Protein AF-A0AAV8X7C6-F1 (afdb_monomer)

Mean predicted aligned error: 12.98 Å

Foldseek 3Di:
DDDDPVRVVVVVVVVVVCVVPPVDPPPDPDDPLVVCCVPPNPDPPSVVVLVPDPVNDPDPD

Secondary structure (DSSP, 8-state):
-PPPHHHHHHHHHHHHHHHHHHTT----SS-HHHHTHHHH-IIIIIHHHHHH-TT--S---

Radius of gyration: 18.6 Å; Cα contacts (8 Å, |Δi|>4): 18; chains: 1; bounding box: 38×30×48 Å

Solvent-accessible surface area (backbone atoms only — not comparable to full-atom values): 3978 Å² total; per-residue (Å²): 134,84,77,52,73,67,55,53,51,51,50,50,52,52,50,50,56,43,49,77,60,48,70,62,69,68,91,64,94,66,58,74,68,64,70,48,38,89,82,63,41,58,72,91,45,40,48,61,50,55,71,67,40,86,82,49,80,81,76,91,122

Structure (mmCIF, N/CA/C/O backbone):
data_AF-A0AAV8X7C6-F1
#
_entry.id   AF-A0AAV8X7C6-F1
#
loop_
_atom_site.group_PDB
_atom_site.id
_atom_site.type_symbol
_atom_site.label_atom_id
_atom_site.label_alt_id
_atom_site.label_comp_id
_atom_site.label_asym_id
_atom_site.label_entity_id
_atom_site.label_seq_id
_atom_site.pdbx_PDB_ins_code
_atom_site.Cartn_x
_atom_site.Cartn_y
_atom_site.Cartn_z
_atom_site.occupancy
_atom_site.B_iso_or_equiv
_atom_site.auth_seq_id
_atom_site.auth_comp_id
_atom_site.auth_asym_id
_atom_site.auth_atom_id
_atom_site.pdbx_PDB_model_num
ATOM 1 N N . MET A 1 1 ? -22.354 15.420 34.924 1.00 59.53 1 MET A N 1
ATOM 2 C CA . MET A 1 1 ? -21.241 16.363 34.727 1.00 59.53 1 MET A CA 1
ATOM 3 C C . MET A 1 1 ? -21.447 16.834 33.312 1.00 59.53 1 MET A C 1
ATOM 5 O O . MET A 1 1 ? -21.301 16.015 32.415 1.00 59.53 1 MET A O 1
ATOM 9 N N . ASP A 1 2 ? -21.995 18.033 33.157 1.00 81.00 2 ASP A N 1
ATOM 10 C CA . ASP A 1 2 ? -22.331 18.565 31.837 1.00 81.00 2 ASP A CA 1
ATOM 11 C C . ASP A 1 2 ? -21.033 19.040 31.187 1.00 81.00 2 ASP A C 1
ATOM 13 O O . ASP A 1 2 ? -20.221 19.689 31.852 1.00 81.00 2 ASP A O 1
ATOM 17 N N . LEU A 1 3 ? -20.809 18.629 29.940 1.00 78.56 3 LEU A N 1
ATOM 18 C CA . LEU A 1 3 ? -19.653 19.053 29.156 1.00 78.56 3 LEU A CA 1
ATOM 19 C C . LEU A 1 3 ? -19.835 20.522 28.767 1.00 78.56 3 LEU A C 1
ATOM 21 O O . LEU A 1 3 ? -20.950 20.978 28.506 1.00 78.56 3 LEU A O 1
ATOM 25 N N . SER A 1 4 ? -18.739 21.273 28.750 1.00 87.94 4 SER A N 1
ATOM 26 C CA . SER A 1 4 ? -18.741 22.619 28.178 1.00 87.94 4 SER A CA 1
ATOM 27 C C . SER A 1 4 ? -18.956 22.539 26.664 1.00 87.94 4 SER A C 1
ATOM 29 O O . SER A 1 4 ? -18.492 21.599 26.020 1.00 87.94 4 SER A O 1
ATOM 31 N N . SER A 1 5 ? -19.577 23.566 26.076 1.00 88.19 5 SER A N 1
ATOM 32 C CA . SER A 1 5 ? -19.727 23.696 24.616 1.00 88.19 5 SER A CA 1
ATOM 33 C C . SER A 1 5 ? -18.390 23.525 23.879 1.00 88.19 5 SER A C 1
ATOM 35 O O . SER A 1 5 ? -18.337 22.887 22.833 1.00 88.19 5 SER A O 1
ATOM 37 N N . ASP A 1 6 ? -17.298 24.032 24.455 1.00 89.00 6 ASP A N 1
ATOM 38 C CA . ASP A 1 6 ? -15.954 23.921 23.874 1.00 89.00 6 ASP A CA 1
ATOM 39 C C . ASP A 1 6 ? -15.435 22.472 23.879 1.00 89.00 6 ASP A C 1
ATOM 41 O O . ASP A 1 6 ? -14.707 22.050 22.980 1.00 89.00 6 ASP A O 1
ATOM 45 N N . GLU A 1 7 ? -15.807 21.689 24.896 1.00 90.31 7 GLU A N 1
ATOM 46 C CA . GLU A 1 7 ? -15.434 20.276 24.999 1.00 90.31 7 GLU A CA 1
ATOM 47 C C . GLU A 1 7 ? -16.224 19.437 23.989 1.00 90.31 7 GLU A C 1
ATOM 49 O O . GLU A 1 7 ? -15.660 18.541 23.361 1.00 90.31 7 GLU A O 1
ATOM 54 N N . GLU A 1 8 ? -17.504 19.752 23.777 1.00 88.75 8 GLU A N 1
ATOM 55 C CA . GLU A 1 8 ? -18.335 19.117 22.749 1.00 88.75 8 GLU A CA 1
ATOM 56 C C . GLU A 1 8 ? -17.815 19.411 21.333 1.00 88.75 8 GLU A C 1
ATOM 58 O O . GLU A 1 8 ? -17.703 18.493 20.515 1.00 88.75 8 GLU A O 1
ATOM 63 N N . GLU A 1 9 ? -17.418 20.658 21.054 1.00 87.50 9 GLU A N 1
ATOM 64 C CA . GLU A 1 9 ? -16.794 21.041 19.781 1.00 87.50 9 GLU A CA 1
ATOM 65 C C . GLU A 1 9 ? -15.448 20.338 19.560 1.00 87.50 9 GLU A C 1
ATOM 67 O O . GLU A 1 9 ? -15.186 19.833 18.464 1.00 87.50 9 GLU A O 1
ATOM 72 N N . ALA A 1 10 ? -14.611 20.234 20.597 1.00 86.94 10 ALA A N 1
ATOM 73 C CA . ALA A 1 10 ? -13.341 19.515 20.521 1.00 86.94 10 ALA A CA 1
ATOM 74 C C . ALA A 1 10 ? -13.541 18.013 20.246 1.00 86.94 10 ALA A C 1
ATOM 76 O O . ALA A 1 10 ? -12.816 17.425 19.441 1.00 86.94 10 ALA A O 1
ATOM 77 N N . ILE A 1 11 ? -14.542 17.388 20.873 1.00 86.06 11 ILE A N 1
ATOM 78 C CA . ILE A 1 11 ? -14.890 15.980 20.637 1.00 86.06 11 ILE A CA 1
ATOM 79 C C . ILE A 1 11 ? -15.401 15.780 19.206 1.00 86.06 11 ILE A C 1
ATOM 81 O O . ILE A 1 11 ? -15.006 14.815 18.550 1.00 86.06 11 ILE A O 1
ATOM 85 N N . LEU A 1 12 ? -16.239 16.689 18.699 1.00 85.75 12 LEU A N 1
ATOM 86 C CA . LEU A 1 12 ? -16.737 16.630 17.325 1.00 85.75 12 LEU A CA 1
ATOM 87 C C . LEU A 1 12 ? -15.601 16.777 16.304 1.00 85.75 12 LEU A C 1
ATOM 89 O O . LEU A 1 12 ? -15.558 16.032 15.325 1.00 85.75 12 LEU A O 1
ATOM 93 N N . PHE A 1 13 ? -14.657 17.688 16.547 1.00 83.44 13 PHE A N 1
ATOM 94 C CA . PHE A 1 13 ? -13.480 17.861 15.696 1.00 83.44 13 PHE A CA 1
ATOM 95 C C . PHE A 1 13 ? -12.610 16.596 15.663 1.00 83.44 13 PHE A C 1
ATOM 97 O O . PHE A 1 13 ? -12.258 16.118 14.585 1.00 83.44 13 PHE A O 1
ATOM 104 N N . LEU A 1 14 ? -12.340 15.994 16.827 1.00 81.25 14 LEU A N 1
ATOM 105 C CA . LEU A 1 14 ? -11.595 14.734 16.924 1.00 81.25 14 LEU A CA 1
ATOM 106 C C . LEU A 1 14 ? -12.322 13.572 16.235 1.00 81.25 14 LEU A C 1
ATOM 108 O O . LEU A 1 14 ? -11.684 12.759 15.572 1.00 81.25 14 LEU A O 1
ATOM 112 N N . ALA A 1 15 ? -13.649 13.495 16.357 1.00 78.75 15 ALA A N 1
ATOM 113 C CA . ALA A 1 15 ? -14.446 12.471 15.688 1.00 78.75 15 ALA A CA 1
ATOM 114 C C . ALA A 1 15 ? -14.414 12.621 14.158 1.00 78.75 15 ALA A C 1
ATOM 116 O O . ALA A 1 15 ? -14.351 11.618 13.453 1.00 78.75 15 ALA A O 1
ATOM 117 N N . LEU A 1 16 ? -14.405 13.852 13.636 1.00 78.06 16 LEU A N 1
ATOM 118 C CA . LEU A 1 16 ? -14.295 14.124 12.200 1.00 78.06 16 LEU A CA 1
ATOM 119 C C . LEU A 1 16 ? -12.893 13.821 11.651 1.00 78.06 16 LEU A C 1
ATOM 121 O O . LEU A 1 16 ? -12.783 13.212 10.585 1.00 78.06 16 LEU A O 1
ATOM 125 N N . GLU A 1 17 ? -11.827 14.170 12.382 1.00 70.38 17 GLU A N 1
ATOM 126 C CA . GLU A 1 17 ? -10.459 13.749 12.036 1.00 70.38 17 GLU A CA 1
ATOM 127 C C . GLU A 1 17 ? -10.320 12.219 12.056 1.00 70.38 17 GLU A C 1
ATOM 129 O O . GLU A 1 17 ? -9.658 11.634 11.190 1.00 70.38 17 GLU A O 1
ATOM 134 N N . ASP A 1 18 ? -10.966 11.553 13.018 1.00 63.44 18 ASP A N 1
ATOM 135 C CA . ASP A 1 18 ? -10.982 10.097 13.108 1.00 63.44 18 ASP A CA 1
ATOM 136 C C . ASP A 1 18 ? -11.903 9.461 12.058 1.00 63.44 18 ASP A C 1
ATOM 138 O O . ASP A 1 18 ? -11.630 8.350 11.642 1.00 63.44 18 ASP A O 1
ATOM 142 N N . GLU A 1 19 ? -12.928 10.128 11.520 1.00 60.53 19 GLU A N 1
ATOM 143 C CA . GLU A 1 19 ? -13.683 9.633 10.355 1.00 60.53 19 GLU A CA 1
ATOM 144 C C . GLU A 1 19 ? -12.892 9.780 9.046 1.00 60.53 19 GLU A C 1
ATOM 146 O O . GLU A 1 19 ? -12.872 8.852 8.223 1.00 60.53 19 GLU A O 1
ATOM 151 N N . GLU A 1 20 ? -12.178 10.897 8.867 1.00 58.25 20 GLU A N 1
ATOM 152 C CA . GLU A 1 20 ? -11.278 11.112 7.728 1.00 58.25 20 GLU A CA 1
ATOM 153 C C . GLU A 1 20 ? -10.119 10.094 7.743 1.00 58.25 20 GLU A C 1
ATOM 155 O O . GLU A 1 20 ? -9.742 9.537 6.703 1.00 58.25 20 GLU A O 1
ATOM 160 N N . ASN A 1 21 ? -9.610 9.753 8.932 1.00 55.12 21 ASN A N 1
ATOM 161 C CA . ASN A 1 21 ? -8.600 8.706 9.119 1.00 55.12 21 ASN A CA 1
ATOM 162 C C . ASN A 1 21 ? -9.169 7.278 9.238 1.00 55.12 21 ASN A C 1
ATOM 164 O O . ASN A 1 21 ? -8.454 6.305 8.951 1.00 55.12 21 ASN A O 1
ATOM 168 N N . GLY A 1 22 ? -10.434 7.143 9.629 1.00 50.81 22 GLY A N 1
ATOM 169 C CA . GLY A 1 22 ? -11.061 5.943 10.195 1.00 50.81 22 GLY A CA 1
ATOM 170 C C . GLY A 1 22 ? -12.316 5.467 9.469 1.00 50.81 22 GLY A C 1
ATOM 171 O O . GLY A 1 22 ? -12.989 4.551 9.952 1.00 50.81 22 GLY A O 1
ATOM 172 N N . ARG A 1 23 ? -12.483 5.822 8.186 1.00 55.34 23 ARG A N 1
ATOM 173 C CA . ARG A 1 23 ? -12.740 4.772 7.173 1.00 55.34 23 ARG A CA 1
ATOM 174 C C . ARG A 1 23 ? -11.575 3.781 7.216 1.00 55.34 23 ARG A C 1
ATOM 176 O O . ARG A 1 23 ? -10.674 3.813 6.384 1.00 55.34 23 ARG A O 1
ATOM 183 N N . LYS A 1 24 ? -11.571 2.979 8.286 1.00 55.44 24 LYS A N 1
ATOM 184 C CA . LYS A 1 24 ? -10.455 2.244 8.881 1.00 55.44 24 LYS A CA 1
ATOM 185 C C . LYS A 1 24 ? -9.508 1.786 7.792 1.00 55.44 24 LYS A C 1
ATOM 187 O O . LYS A 1 24 ? -9.826 0.827 7.086 1.00 55.44 24 LYS A O 1
ATOM 192 N N . LYS A 1 25 ? -8.355 2.455 7.654 1.00 60.91 25 LYS A N 1
ATOM 193 C CA . LYS A 1 25 ? -7.253 1.934 6.839 1.00 60.91 25 LYS A CA 1
ATOM 194 C C . LYS A 1 25 ? -6.991 0.524 7.343 1.00 60.91 25 LYS A C 1
ATOM 196 O O . LYS A 1 25 ? -6.436 0.341 8.427 1.00 60.91 25 LYS A O 1
ATOM 201 N N . ARG A 1 26 ? -7.492 -0.475 6.610 1.00 66.75 26 ARG A N 1
ATOM 202 C CA . ARG A 1 26 ? -7.359 -1.880 6.993 1.00 66.75 26 ARG A CA 1
ATOM 203 C C . ARG A 1 26 ? -5.878 -2.105 7.240 1.00 66.75 26 ARG A C 1
ATOM 205 O O . ARG A 1 26 ? -5.059 -1.678 6.425 1.00 66.75 26 ARG A O 1
ATOM 212 N N . ARG A 1 27 ? -5.537 -2.725 8.373 1.00 69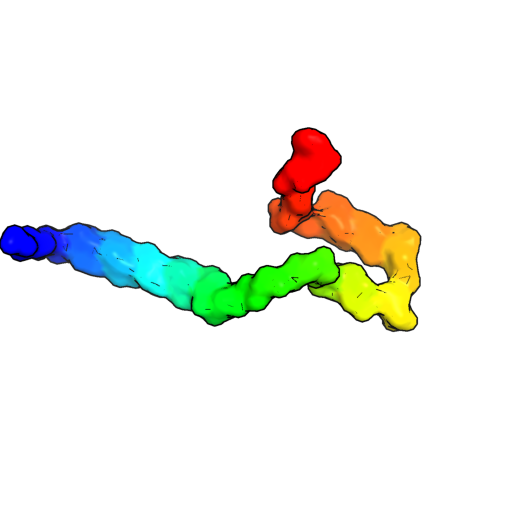.12 27 ARG A N 1
ATOM 213 C CA . ARG A 1 27 ? -4.145 -3.078 8.665 1.00 69.12 27 ARG A CA 1
ATOM 214 C C . ARG A 1 27 ? -3.642 -3.880 7.469 1.00 69.12 27 ARG A C 1
ATOM 216 O O . ARG A 1 27 ? -4.157 -4.960 7.185 1.00 69.12 27 ARG A O 1
ATOM 223 N N . LYS A 1 28 ? -2.714 -3.289 6.725 1.00 72.44 28 LYS A N 1
ATOM 224 C CA . LYS A 1 28 ? -2.167 -3.843 5.493 1.00 72.44 28 LYS A CA 1
ATOM 225 C C . LYS A 1 28 ? -0.709 -4.172 5.744 1.00 72.44 28 LYS A C 1
ATOM 227 O O . LYS A 1 28 ? 0.049 -3.335 6.222 1.00 72.44 28 LYS A O 1
ATOM 232 N N . TRP A 1 29 ? -0.345 -5.410 5.443 1.00 76.31 29 TRP A N 1
ATOM 233 C CA . TRP A 1 29 ? 1.041 -5.868 5.511 1.00 76.31 29 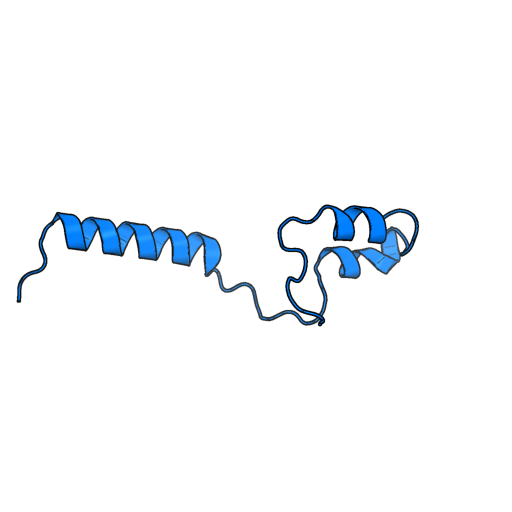TRP A CA 1
ATOM 234 C C . TRP A 1 29 ? 1.861 -5.353 4.329 1.00 76.31 29 TRP A C 1
ATOM 236 O O . TRP A 1 29 ? 3.061 -5.136 4.448 1.00 76.31 29 TRP A O 1
ATOM 246 N N . VAL A 1 30 ? 1.198 -5.117 3.194 1.00 82.06 30 VAL A 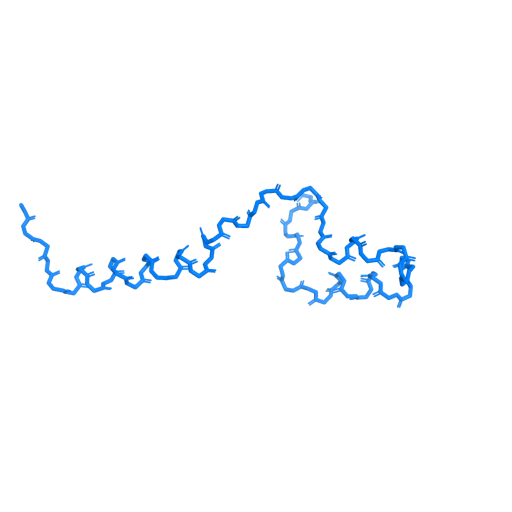N 1
ATOM 247 C CA . VAL A 1 30 ? 1.820 -4.611 1.973 1.00 82.06 30 VAL A CA 1
ATOM 248 C C . VAL A 1 30 ? 1.447 -3.144 1.792 1.00 82.06 30 VAL A C 1
ATOM 250 O O . VAL A 1 30 ? 0.273 -2.773 1.839 1.00 82.06 30 VAL A O 1
ATOM 253 N N . HIS A 1 31 ? 2.459 -2.300 1.603 1.00 82.56 31 HIS A N 1
ATOM 254 C CA . HIS A 1 31 ? 2.274 -0.890 1.274 1.00 82.56 31 HIS A CA 1
ATOM 255 C C . HIS A 1 31 ? 1.569 -0.741 -0.084 1.00 82.56 31 HIS A C 1
ATOM 257 O O . HIS A 1 31 ? 1.861 -1.507 -0.995 1.00 82.56 31 HIS A O 1
ATOM 263 N N . GLU A 1 32 ? 0.697 0.258 -0.256 1.00 85.81 32 GLU A N 1
ATOM 264 C CA . GLU A 1 32 ? -0.059 0.451 -1.515 1.00 85.81 32 GLU A CA 1
ATOM 265 C C . GLU A 1 32 ? 0.869 0.585 -2.725 1.00 85.81 32 GLU A C 1
ATOM 267 O O . GLU A 1 32 ? 0.661 -0.088 -3.723 1.00 85.81 32 GLU A O 1
ATOM 272 N N . ILE A 1 33 ? 1.965 1.336 -2.580 1.00 88.31 33 ILE A N 1
ATOM 273 C CA . ILE A 1 33 ? 2.998 1.471 -3.622 1.00 88.31 33 ILE A CA 1
ATOM 274 C C . ILE A 1 33 ? 3.544 0.101 -4.072 1.00 88.31 33 ILE A C 1
ATOM 276 O O . ILE A 1 33 ? 3.804 -0.106 -5.250 1.00 88.31 33 ILE A O 1
ATOM 280 N N . ASN A 1 34 ? 3.684 -0.875 -3.167 1.00 87.12 34 ASN A N 1
ATOM 281 C CA . ASN A 1 34 ? 4.179 -2.206 -3.535 1.00 87.12 34 ASN A CA 1
ATOM 282 C C . ASN A 1 34 ? 3.155 -3.047 -4.314 1.00 87.12 34 ASN A C 1
ATOM 284 O O . ASN A 1 34 ? 3.558 -4.035 -4.927 1.00 87.12 34 ASN A O 1
ATOM 288 N N . LEU A 1 35 ? 1.868 -2.682 -4.304 1.00 88.19 35 LEU A N 1
ATOM 289 C CA . LEU A 1 35 ? 0.837 -3.369 -5.089 1.00 88.19 35 LEU A CA 1
ATOM 290 C C . LEU A 1 35 ? 0.995 -3.097 -6.591 1.00 88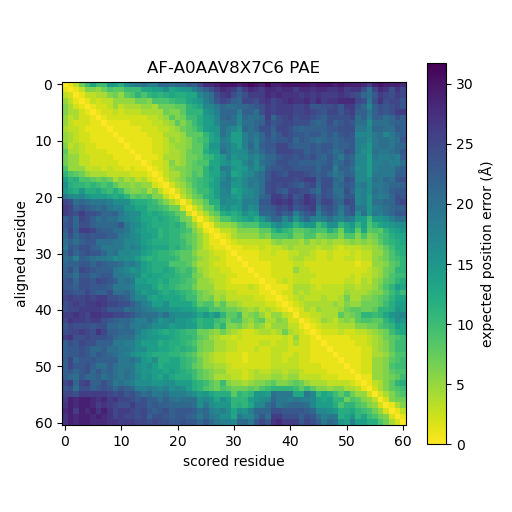.19 35 LEU A C 1
ATOM 292 O O . LEU A 1 35 ? 0.653 -3.955 -7.394 1.00 88.19 35 LEU A O 1
ATOM 296 N N . GLU A 1 36 ? 1.600 -1.971 -6.976 1.00 89.88 36 GLU A N 1
ATOM 297 C CA . GLU A 1 36 ? 1.808 -1.591 -8.383 1.00 89.88 36 GLU A CA 1
ATOM 298 C C . GLU A 1 36 ? 3.041 -2.264 -9.028 1.00 89.88 36 GLU A C 1
ATOM 300 O O . GLU A 1 36 ? 3.493 -1.897 -10.116 1.00 89.88 36 GLU A O 1
ATOM 305 N N . ARG A 1 37 ? 3.637 -3.256 -8.351 1.00 89.44 37 ARG A N 1
ATOM 306 C CA . ARG A 1 37 ? 4.857 -3.956 -8.791 1.00 89.44 37 ARG A CA 1
ATOM 307 C C . ARG A 1 37 ? 4.713 -4.603 -10.159 1.00 89.44 37 ARG A C 1
ATOM 309 O O . ARG A 1 37 ? 5.674 -4.586 -10.925 1.00 89.44 37 ARG A O 1
ATOM 316 N N . GLN A 1 38 ? 3.545 -5.174 -10.439 1.00 87.62 38 GLN A N 1
ATOM 317 C CA . GLN A 1 38 ? 3.279 -5.854 -11.705 1.00 87.62 38 GLN A CA 1
ATOM 318 C C . GLN A 1 38 ? 3.281 -4.884 -12.891 1.00 87.62 38 GLN A C 1
ATOM 320 O O . GLN A 1 38 ? 3.729 -5.258 -13.970 1.00 87.62 38 GLN A O 1
ATOM 325 N N . ASP A 1 39 ? 2.870 -3.635 -12.669 1.00 88.81 39 ASP A N 1
ATOM 326 C CA . ASP A 1 39 ? 2.716 -2.646 -13.737 1.00 88.81 39 ASP A CA 1
ATOM 327 C C . ASP A 1 39 ? 3.989 -1.822 -13.960 1.00 88.81 39 ASP A C 1
ATOM 329 O O . ASP A 1 39 ? 4.294 -1.419 -15.083 1.00 88.81 39 ASP A O 1
ATOM 333 N N . PHE A 1 40 ? 4.751 -1.556 -12.894 1.00 84.62 40 PHE A N 1
ATOM 334 C CA . PHE A 1 40 ? 5.833 -0.566 -12.929 1.00 84.62 40 PHE A CA 1
ATOM 335 C C . PHE A 1 40 ? 7.227 -1.102 -12.602 1.00 84.62 40 PHE A C 1
ATOM 337 O O . PHE A 1 40 ? 8.214 -0.387 -12.801 1.00 84.62 40 PHE A O 1
ATOM 344 N N . GLY A 1 41 ? 7.330 -2.341 -12.120 1.00 79.50 41 GLY A N 1
ATOM 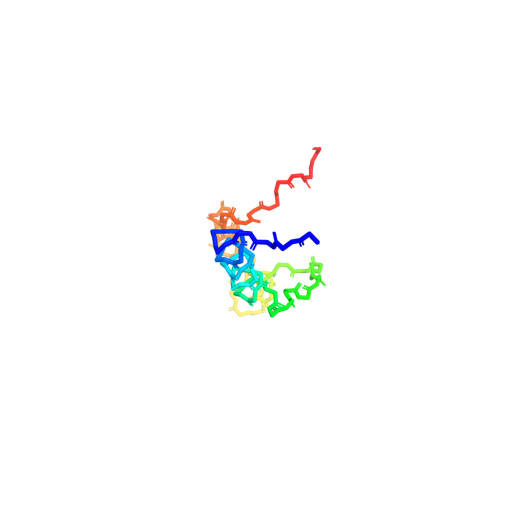345 C CA . GLY A 1 41 ? 8.588 -2.922 -11.660 1.00 79.50 41 GLY A CA 1
ATOM 346 C C . GLY A 1 41 ? 9.138 -2.259 -10.388 1.00 79.50 41 GLY A C 1
ATOM 347 O O . GLY A 1 41 ? 8.744 -1.173 -9.974 1.00 79.50 41 GLY A O 1
ATOM 348 N N . GLU A 1 42 ? 10.070 -2.924 -9.711 1.00 72.94 42 GLU A N 1
ATOM 349 C CA . GLU A 1 42 ? 10.419 -2.569 -8.324 1.00 72.94 42 GLU A CA 1
ATOM 350 C C . GLU A 1 42 ? 11.401 -1.403 -8.197 1.00 72.94 42 GLU A C 1
ATOM 352 O O . GLU A 1 42 ? 11.247 -0.520 -7.352 1.00 72.94 42 GLU A O 1
ATOM 357 N N . PHE A 1 43 ? 12.452 -1.421 -9.013 1.00 73.56 43 PHE A N 1
ATOM 358 C CA . PHE A 1 43 ? 13.695 -0.743 -8.653 1.00 73.56 43 PHE A CA 1
ATOM 359 C C . PHE A 1 43 ? 13.722 0.732 -9.062 1.00 73.56 43 PHE A C 1
ATOM 361 O O . PHE A 1 43 ? 14.038 1.608 -8.258 1.00 73.56 43 PHE A O 1
ATOM 368 N N . HIS A 1 44 ? 13.354 1.024 -10.307 1.00 80.75 44 HIS A N 1
ATOM 369 C CA . HIS A 1 44 ? 13.492 2.368 -10.872 1.00 80.75 44 HIS A CA 1
ATOM 370 C C . HIS A 1 44 ? 12.336 3.300 -10.502 1.00 80.75 44 HIS A C 1
ATOM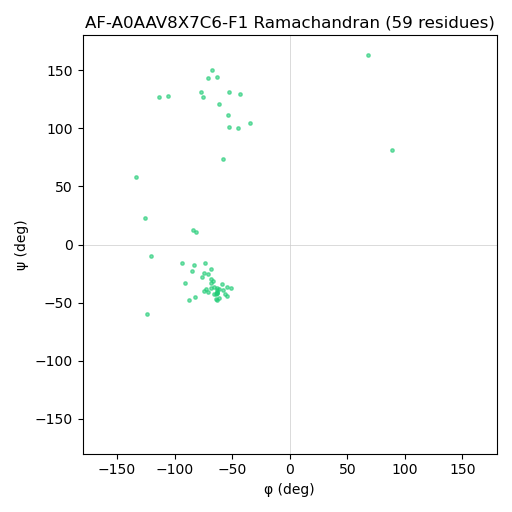 372 O O . HIS A 1 44 ? 12.481 4.515 -10.611 1.00 80.75 44 HIS A O 1
ATOM 378 N N . ARG A 1 45 ? 11.204 2.747 -10.049 1.00 84.56 45 ARG A N 1
ATOM 37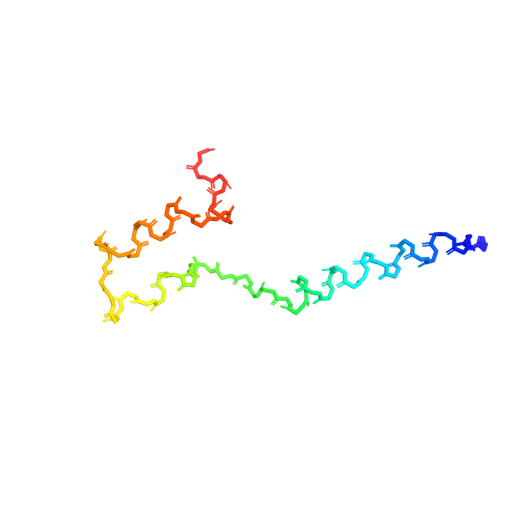9 C CA . ARG A 1 45 ? 9.984 3.516 -9.790 1.00 84.56 45 ARG A CA 1
ATOM 380 C C . ARG A 1 45 ? 9.466 3.371 -8.363 1.00 84.56 45 ARG A C 1
ATOM 382 O O . ARG A 1 45 ? 9.423 4.368 -7.643 1.00 84.56 45 ARG A O 1
ATOM 389 N N . LEU A 1 46 ? 9.136 2.156 -7.927 1.00 88.06 46 LEU A N 1
ATOM 390 C CA . LEU A 1 46 ? 8.494 1.967 -6.622 1.00 88.06 46 LEU A CA 1
ATOM 391 C C . LEU A 1 46 ? 9.428 2.289 -5.449 1.00 88.06 46 LEU A C 1
ATOM 393 O O . LEU A 1 46 ? 8.996 2.907 -4.479 1.00 88.06 46 LEU A O 1
ATOM 397 N N . MET A 1 47 ? 10.722 1.955 -5.539 1.00 85.06 47 MET A N 1
ATOM 398 C CA . MET A 1 47 ? 11.689 2.298 -4.484 1.00 85.06 47 MET A CA 1
ATOM 399 C C . MET A 1 47 ? 11.868 3.814 -4.276 1.00 85.06 47 MET A C 1
ATOM 401 O O . MET A 1 47 ? 11.804 4.265 -3.129 1.00 85.06 47 MET A O 1
ATOM 405 N N . PRO A 1 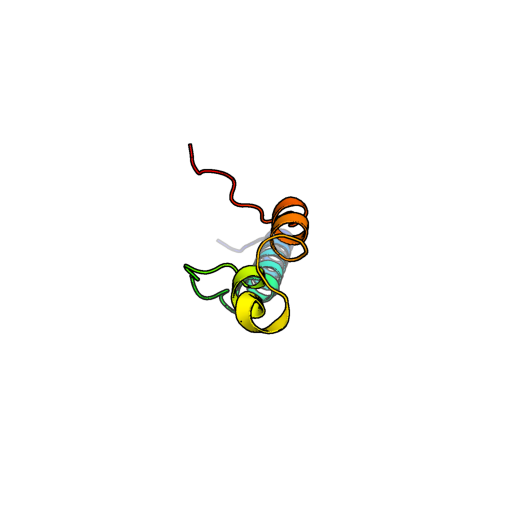48 ? 12.069 4.647 -5.317 1.00 88.00 48 PRO A N 1
ATOM 406 C CA . PRO A 1 48 ? 12.032 6.102 -5.170 1.00 88.00 48 PRO A CA 1
ATOM 407 C C . PRO A 1 48 ? 10.742 6.635 -4.536 1.00 88.00 48 PRO A C 1
ATOM 409 O O . PRO A 1 48 ? 10.827 7.459 -3.628 1.00 88.00 48 PRO A O 1
ATOM 412 N N . GLN A 1 49 ? 9.576 6.136 -4.957 1.00 87.62 49 GLN A N 1
ATOM 413 C CA . GLN A 1 49 ? 8.278 6.557 -4.418 1.00 87.62 49 GLN A CA 1
ATOM 414 C C . GLN A 1 49 ? 8.137 6.204 -2.932 1.00 87.62 49 GLN A C 1
ATOM 416 O O . GLN A 1 49 ? 7.813 7.068 -2.121 1.00 87.62 49 GLN A O 1
ATOM 421 N N . LEU A 1 50 ? 8.488 4.973 -2.543 1.00 85.81 50 LEU A N 1
ATOM 422 C CA . LEU A 1 50 ? 8.520 4.545 -1.139 1.00 85.81 50 LEU A CA 1
ATOM 423 C C . LEU A 1 50 ? 9.475 5.390 -0.290 1.00 85.81 50 LEU A C 1
ATOM 425 O O . LEU A 1 50 ? 9.209 5.617 0.887 1.00 85.81 50 LEU A O 1
ATOM 429 N N . ARG A 1 51 ? 10.594 5.865 -0.859 1.00 84.31 51 ARG A N 1
ATOM 430 C CA . ARG A 1 51 ? 11.527 6.740 -0.134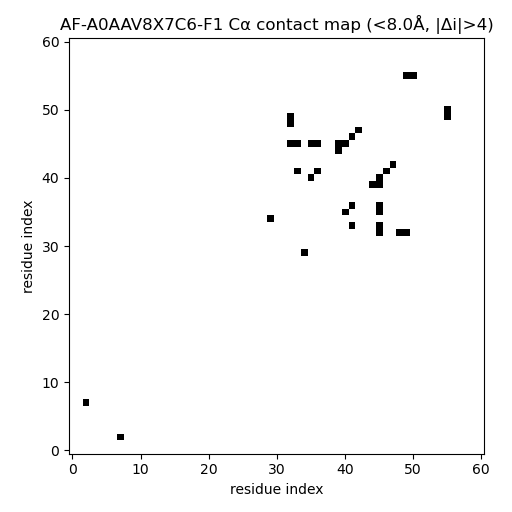 1.00 84.31 51 ARG A CA 1
ATOM 431 C C . ARG A 1 51 ? 10.951 8.120 0.169 1.00 84.31 51 ARG A C 1
ATOM 433 O O . ARG A 1 51 ? 11.364 8.716 1.163 1.00 84.31 51 ARG A O 1
ATOM 440 N N . GLN A 1 52 ? 10.054 8.605 -0.682 1.00 85.94 52 GLN A N 1
ATOM 441 C CA . GLN A 1 52 ? 9.437 9.928 -0.595 1.00 85.94 52 GLN A CA 1
ATOM 442 C C . GLN A 1 52 ? 8.104 9.919 0.165 1.00 85.94 52 GLN A C 1
ATOM 444 O O . GLN A 1 52 ? 7.634 10.982 0.569 1.00 85.94 52 GLN A O 1
ATOM 449 N N . ASP A 1 53 ? 7.496 8.746 0.369 1.00 84.88 53 ASP A N 1
ATOM 450 C CA . ASP A 1 53 ? 6.253 8.629 1.125 1.00 84.88 53 ASP A CA 1
ATOM 451 C C . ASP A 1 53 ? 6.458 9.107 2.569 1.00 84.88 53 ASP A C 1
ATOM 453 O O . ASP A 1 53 ? 7.287 8.575 3.301 1.00 84.88 53 ASP A O 1
ATOM 457 N N . LYS A 1 54 ? 5.693 10.116 2.994 1.00 74.12 54 LYS A N 1
ATOM 458 C CA . LYS A 1 54 ? 5.771 10.702 4.342 1.00 74.12 54 LYS A CA 1
ATOM 459 C C . LYS A 1 54 ? 5.284 9.753 5.439 1.00 74.12 54 LYS A C 1
ATOM 461 O O . LYS A 1 54 ? 5.659 9.922 6.593 1.00 74.12 54 LYS A O 1
ATOM 466 N N . LYS A 1 55 ? 4.471 8.752 5.084 1.00 71.50 55 LYS A N 1
ATOM 467 C CA . LYS A 1 55 ? 4.044 7.655 5.966 1.00 71.50 55 LYS A CA 1
ATOM 468 C C . LYS A 1 55 ? 5.069 6.526 6.007 1.00 71.50 55 LYS A C 1
ATOM 470 O O . LYS A 1 55 ? 4.738 5.437 6.479 1.00 71.50 55 LYS A O 1
ATOM 475 N N . ARG A 1 56 ? 6.286 6.760 5.489 1.00 62.69 56 ARG A N 1
ATOM 476 C CA . ARG A 1 56 ? 7.395 5.811 5.557 1.00 62.69 56 ARG A CA 1
ATOM 477 C C . ARG A 1 56 ? 7.435 5.213 6.947 1.00 62.69 56 ARG A C 1
ATOM 479 O O . ARG A 1 56 ? 7.404 5.944 7.932 1.00 62.69 56 ARG A O 1
ATOM 486 N N . PHE A 1 57 ? 7.490 3.889 6.986 1.00 61.38 57 PHE A N 1
ATOM 487 C CA . PHE A 1 57 ? 7.677 3.114 8.198 1.00 61.38 57 PHE A CA 1
ATOM 488 C C . PHE A 1 57 ? 8.803 3.739 9.038 1.00 61.38 57 PHE A C 1
ATOM 490 O O . PHE A 1 57 ? 9.982 3.563 8.739 1.00 61.38 57 PHE A O 1
ATOM 497 N N . PHE A 1 58 ? 8.435 4.500 10.067 1.00 54.66 58 PHE A N 1
ATOM 498 C CA . PHE A 1 58 ? 9.293 4.712 11.219 1.00 54.66 58 PHE A CA 1
ATOM 499 C C . PHE A 1 58 ? 9.219 3.409 12.018 1.00 54.66 58 PHE A C 1
ATOM 501 O O . PHE A 1 58 ? 8.125 2.952 12.338 1.00 54.66 58 PHE A O 1
ATOM 508 N N . SER A 1 59 ? 10.374 2.826 12.326 1.00 51.66 59 SER A N 1
ATOM 509 C CA . SER A 1 59 ? 10.572 1.524 12.989 1.00 51.66 59 SER A CA 1
ATOM 510 C C . SER A 1 59 ? 10.638 0.318 12.056 1.00 51.66 59 SER A C 1
ATOM 512 O O . SER A 1 59 ? 9.700 -0.463 11.930 1.00 51.66 59 SER A O 1
ATOM 514 N N . LEU A 1 60 ? 11.820 0.115 11.484 1.00 47.38 60 LEU A N 1
ATOM 515 C CA . LEU A 1 60 ? 12.416 -1.218 11.430 1.00 47.38 60 LEU A CA 1
ATOM 516 C C . LEU A 1 60 ? 13.885 -1.109 11.845 1.00 47.38 60 LEU A C 1
ATOM 518 O O . LEU A 1 60 ? 14.735 -1.426 11.032 1.00 47.38 60 LEU A O 1
ATOM 522 N N . PHE A 1 61 ? 14.144 -0.599 13.056 1.00 44.88 61 PHE A N 1
ATOM 523 C CA . PHE A 1 61 ? 15.255 -0.947 13.958 1.00 44.88 61 PHE A CA 1
ATOM 524 C C . PHE A 1 61 ? 14.863 -0.509 15.370 1.00 44.88 61 PHE A C 1
ATOM 526 O O . PHE A 1 61 ? 14.374 0.638 15.489 1.00 44.88 61 PHE A O 1
#

Organism: NCBI:txid1265417

pLDDT: mean 76.22, std 12.98, range [44.88, 90.31]

Sequence (61 aa):
MDLSSDEEEAILFLALEDEENGRKKRRKWVHEINLERQDFGEFHRLMPQLRQDKKRFFSLF